Protein AF-A0A7Y2GYR6-F1 (afdb_monomer)

Secondary structure (DSSP, 8-state):
--HHHHHHHHHHHHHHHHHHHHHHHHHIIIII-THHHHHHHHHS------PPPPPPEE-TTS-EEE-----------TTS----

Mean predicted aligned error: 16.57 Å

Sequence (84 aa):
MNRRADQKFVIMGVFLLVAVIFILRLFYVQVIDDSYKLFSDENVLRKITEYPARGLMYDRNGKLVVYNEASYDLRVVPGSVELK

Solvent-accessible surface area (backbone atoms only — not comparable to full-atom values): 5654 Å² total; per-residue (Å²): 132,63,69,72,58,56,53,50,54,54,54,52,49,52,54,52,52,53,50,51,52,51,51,54,51,53,47,40,56,73,74,70,44,60,61,69,57,59,55,48,72,70,64,75,68,78,80,75,83,82,76,79,82,73,74,76,39,62,46,99,84,71,46,82,76,42,72,86,73,94,79,85,81,89,86,78,61,88,89,78,60,86,84,126

Foldseek 3Di:
DPPVVVVVVVVVVVVVVVVVVVVVVVCCCPPVNCVVVVCCVPPVDPPDDDDDADDFDADPVRHTDDHDDDDDDDDDDPVPDPPD

Radius of gyration: 33.51 Å; Cα contacts (8 Å, |Δi|>4): 24; chains: 1; bounding box: 57×42×94 Å

Structure (mmCIF, N/CA/C/O backbone):
data_AF-A0A7Y2GYR6-F1
#
_entry.id   AF-A0A7Y2GYR6-F1
#
loop_
_atom_site.group_PDB
_atom_site.id
_atom_site.type_symbol
_atom_site.label_atom_id
_atom_site.label_alt_id
_atom_site.label_comp_id
_atom_site.label_asym_id
_atom_site.label_entity_id
_atom_site.label_seq_id
_atom_site.pdbx_PDB_ins_code
_atom_site.Cartn_x
_atom_site.Cartn_y
_atom_site.Cartn_z
_atom_site.occupancy
_atom_site.B_iso_or_equiv
_atom_site.auth_seq_id
_atom_site.auth_comp_id
_atom_site.auth_asym_id
_atom_site.auth_atom_id
_atom_site.pdbx_PDB_model_num
ATOM 1 N N . MET A 1 1 ? 27.153 1.308 -49.430 1.00 52.44 1 MET A N 1
ATOM 2 C CA . MET A 1 1 ? 26.492 0.886 -48.175 1.00 52.44 1 MET A CA 1
ATOM 3 C C . MET A 1 1 ? 26.430 2.097 -47.249 1.00 52.44 1 MET A C 1
ATOM 5 O O . MET A 1 1 ? 27.475 2.606 -46.855 1.00 52.44 1 MET A O 1
ATOM 9 N N . ASN A 1 2 ? 25.241 2.668 -47.041 1.00 60.50 2 ASN A N 1
ATOM 10 C CA . ASN A 1 2 ? 25.077 3.950 -46.346 1.00 60.50 2 ASN A CA 1
ATOM 11 C C . ASN A 1 2 ? 25.106 3.743 -44.825 1.00 60.50 2 ASN A C 1
ATOM 13 O O . ASN A 1 2 ? 24.067 3.590 -44.193 1.00 60.50 2 ASN A O 1
ATOM 17 N N . ARG A 1 3 ? 26.299 3.839 -44.231 1.00 66.81 3 ARG A N 1
ATOM 18 C CA . ARG A 1 3 ? 26.560 3.642 -42.790 1.00 66.81 3 ARG A CA 1
ATOM 19 C C . ARG A 1 3 ? 25.645 4.458 -41.854 1.00 66.81 3 ARG A C 1
ATOM 21 O O . ARG A 1 3 ? 25.377 4.035 -40.738 1.00 66.81 3 ARG A O 1
ATOM 28 N N . ARG A 1 4 ? 25.130 5.608 -42.315 1.00 69.31 4 ARG A N 1
ATOM 29 C CA . ARG A 1 4 ? 24.161 6.451 -41.582 1.00 69.31 4 ARG A CA 1
ATOM 30 C C . ARG A 1 4 ? 22.731 5.898 -41.586 1.00 69.31 4 ARG A C 1
ATOM 32 O O . ARG A 1 4 ? 21.980 6.187 -40.661 1.00 69.31 4 ARG A O 1
ATOM 39 N N . ALA A 1 5 ? 22.333 5.167 -42.627 1.00 71.62 5 ALA A N 1
ATOM 40 C CA . ALA A 1 5 ? 21.021 4.527 -42.699 1.00 71.62 5 ALA A CA 1
ATOM 41 C C . ALA A 1 5 ? 20.984 3.310 -41.766 1.00 71.62 5 ALA A C 1
ATOM 43 O O . ALA A 1 5 ? 20.075 3.204 -40.949 1.00 71.62 5 ALA A O 1
ATOM 44 N N . ASP A 1 6 ? 22.036 2.488 -41.789 1.00 78.50 6 ASP A N 1
ATOM 45 C CA . ASP A 1 6 ? 22.159 1.291 -40.946 1.00 78.50 6 ASP A CA 1
ATOM 46 C C . ASP A 1 6 ? 22.096 1.636 -39.446 1.00 78.50 6 ASP A C 1
ATOM 48 O O . ASP A 1 6 ? 21.372 1.003 -38.682 1.00 78.50 6 ASP A O 1
ATOM 52 N N . GLN A 1 7 ? 22.761 2.719 -39.025 1.00 79.19 7 GLN A N 1
ATOM 53 C CA . GLN A 1 7 ? 22.700 3.216 -37.643 1.00 79.19 7 GLN A CA 1
ATOM 54 C C . GLN A 1 7 ? 21.282 3.611 -37.204 1.00 79.19 7 GLN A C 1
ATOM 56 O O . GLN A 1 7 ? 20.893 3.344 -36.069 1.00 79.19 7 GLN A O 1
ATOM 61 N N . LYS A 1 8 ? 20.489 4.222 -38.094 1.00 83.62 8 LYS A N 1
ATOM 62 C CA . LYS A 1 8 ? 19.104 4.612 -37.787 1.00 83.62 8 LYS A CA 1
ATOM 63 C C . LYS A 1 8 ? 18.203 3.393 -37.603 1.00 83.62 8 LYS A C 1
ATOM 65 O O . LYS A 1 8 ? 17.382 3.395 -36.690 1.00 83.62 8 LYS A O 1
ATOM 70 N N . PHE A 1 9 ? 18.383 2.355 -38.420 1.00 86.81 9 PHE A N 1
ATOM 71 C CA . PHE A 1 9 ? 17.629 1.106 -38.285 1.00 86.81 9 PHE A CA 1
ATOM 72 C C . PHE A 1 9 ? 17.957 0.373 -36.983 1.00 86.81 9 PHE A C 1
ATOM 74 O O . PHE A 1 9 ? 17.044 -0.100 -36.311 1.00 86.81 9 PHE A O 1
ATOM 81 N N . VAL A 1 10 ? 19.231 0.347 -36.578 1.00 89.50 10 VAL A N 1
ATOM 82 C CA . VAL A 1 10 ? 19.640 -0.248 -35.295 1.00 89.50 10 VAL A CA 1
ATOM 83 C C . VAL A 1 10 ? 19.011 0.498 -34.117 1.00 89.50 10 VAL A C 1
ATOM 85 O O . VAL A 1 10 ? 18.419 -0.131 -33.244 1.00 89.50 10 VAL A O 1
ATOM 88 N N . ILE A 1 11 ? 19.074 1.833 -34.108 1.00 91.25 11 ILE A N 1
ATOM 89 C CA . ILE A 1 11 ? 18.483 2.642 -33.030 1.00 91.25 11 ILE A CA 1
ATOM 90 C C . ILE A 1 11 ? 16.964 2.430 -32.970 1.00 91.25 11 ILE A C 1
ATOM 92 O O . ILE A 1 11 ? 16.419 2.192 -31.894 1.00 91.25 11 ILE A O 1
ATOM 96 N N . MET A 1 12 ? 16.281 2.448 -34.117 1.00 92.00 12 MET A N 1
ATOM 97 C CA . MET A 1 12 ? 14.837 2.208 -34.184 1.00 92.00 12 MET A CA 1
ATOM 98 C C . MET A 1 12 ? 14.460 0.807 -33.681 1.00 92.00 12 MET A C 1
ATOM 100 O O . MET A 1 12 ? 13.494 0.671 -32.933 1.00 92.00 12 MET A O 1
ATOM 104 N N . GLY A 1 13 ? 15.246 -0.217 -34.026 1.00 94.44 13 GLY A N 1
ATOM 105 C CA . GLY A 1 13 ? 15.045 -1.583 -33.542 1.00 94.44 13 GLY A CA 1
ATOM 106 C C . GLY A 1 13 ? 15.169 -1.698 -32.021 1.00 94.44 13 GLY A C 1
ATOM 107 O O . GLY A 1 13 ? 14.333 -2.341 -31.390 1.00 94.44 13 GLY A O 1
ATOM 108 N N . VAL A 1 14 ? 16.151 -1.021 -31.417 1.00 94.94 14 VAL A N 1
ATOM 109 C CA . VAL A 1 14 ? 16.326 -1.004 -29.954 1.00 94.94 14 VAL A CA 1
ATOM 110 C C . VAL A 1 14 ? 15.132 -0.348 -29.260 1.00 94.94 14 VAL A C 1
ATOM 112 O O . VAL A 1 14 ? 14.592 -0.915 -28.314 1.00 94.94 14 VAL A O 1
ATOM 115 N N . PHE A 1 15 ? 14.675 0.811 -29.740 1.00 95.75 15 PHE A N 1
ATOM 116 C CA . PHE A 1 15 ? 13.514 1.490 -29.153 1.00 95.75 15 PHE A CA 1
ATOM 117 C C . PHE A 1 15 ? 12.233 0.662 -29.267 1.00 95.75 15 PHE A C 1
ATOM 119 O O . PHE A 1 15 ? 11.460 0.590 -28.311 1.00 95.75 15 PHE A O 1
ATOM 126 N N . LEU A 1 16 ? 12.022 0.007 -30.410 1.00 96.25 16 LEU A N 1
ATOM 127 C CA . LEU A 1 16 ? 10.856 -0.843 -30.628 1.00 96.25 16 LEU A CA 1
ATOM 128 C C . LEU A 1 16 ? 10.891 -2.074 -29.715 1.00 96.25 16 LEU A C 1
ATOM 130 O O . LEU A 1 16 ? 9.882 -2.412 -29.102 1.00 96.25 16 LEU A O 1
ATOM 134 N N . LEU A 1 17 ? 12.061 -2.691 -29.546 1.00 96.75 17 LEU A N 1
ATOM 135 C CA . LEU A 1 17 ? 12.251 -3.810 -28.625 1.00 96.75 17 LEU A CA 1
ATOM 136 C C 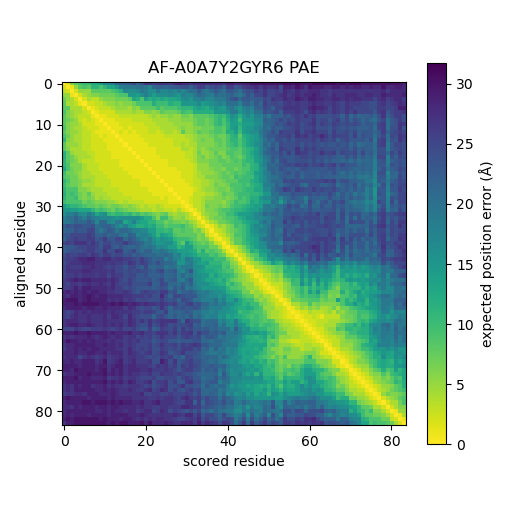. LEU A 1 17 ? 11.969 -3.401 -27.173 1.00 96.75 17 LEU A C 1
ATOM 138 O O . LEU A 1 17 ? 11.236 -4.095 -26.470 1.00 96.75 17 LEU A O 1
ATOM 142 N N . VAL A 1 18 ? 12.487 -2.252 -26.734 1.00 96.81 18 VAL A N 1
ATOM 143 C CA . VAL A 1 18 ? 12.228 -1.721 -25.387 1.00 96.81 18 VAL A CA 1
ATOM 144 C C . VAL A 1 18 ? 10.735 -1.444 -25.186 1.00 96.81 18 VAL A C 1
ATOM 146 O O . VAL A 1 18 ? 10.176 -1.832 -24.160 1.00 96.81 18 VAL A O 1
ATOM 149 N N . ALA A 1 19 ? 10.064 -0.842 -26.171 1.00 96.38 19 ALA A N 1
ATOM 150 C CA . ALA A 1 19 ? 8.625 -0.591 -26.111 1.00 96.38 19 ALA A CA 1
ATOM 151 C C . ALA A 1 19 ? 7.819 -1.893 -25.966 1.00 96.38 19 ALA A C 1
ATOM 153 O O . ALA A 1 19 ? 6.923 -1.972 -25.125 1.00 96.38 19 ALA A O 1
ATOM 154 N N . VAL A 1 20 ? 8.172 -2.938 -26.722 1.00 97.25 20 VAL A N 1
ATOM 155 C CA . VAL A 1 20 ? 7.520 -4.254 -26.627 1.00 97.25 20 VAL A CA 1
ATOM 156 C C . VAL A 1 20 ? 7.719 -4.881 -25.244 1.00 97.25 20 VAL A C 1
ATOM 158 O O . VAL A 1 20 ? 6.758 -5.395 -24.670 1.00 97.25 20 VAL A O 1
ATOM 161 N N . ILE A 1 21 ? 8.922 -4.794 -24.667 1.00 96.94 21 ILE A N 1
ATOM 162 C CA . ILE A 1 21 ? 9.188 -5.296 -23.309 1.00 96.94 21 ILE A CA 1
ATOM 163 C C . ILE A 1 21 ? 8.283 -4.604 -22.283 1.00 96.94 21 ILE A C 1
ATOM 165 O O . ILE A 1 21 ? 7.687 -5.275 -21.437 1.00 96.94 21 ILE A O 1
ATOM 169 N N . PHE A 1 22 ? 8.138 -3.279 -22.363 1.00 96.19 22 PHE A N 1
ATOM 170 C CA . PHE A 1 22 ? 7.270 -2.539 -21.445 1.00 96.19 22 PHE A CA 1
ATOM 171 C C . PHE A 1 22 ? 5.791 -2.893 -21.614 1.00 96.19 22 PHE A C 1
ATOM 173 O O . PHE A 1 22 ? 5.097 -3.054 -20.611 1.00 96.19 22 PHE A O 1
ATOM 180 N N . ILE A 1 23 ? 5.314 -3.075 -22.848 1.00 96.56 23 ILE A N 1
ATOM 181 C CA . ILE A 1 23 ? 3.931 -3.500 -23.113 1.00 96.56 23 ILE A CA 1
ATOM 182 C C . ILE A 1 23 ? 3.660 -4.872 -22.484 1.00 96.56 23 ILE A C 1
ATOM 184 O O . ILE A 1 23 ? 2.670 -5.034 -21.770 1.00 96.56 23 ILE A O 1
ATOM 188 N N . LEU A 1 24 ? 4.557 -5.841 -22.683 1.00 95.75 24 LEU A N 1
ATOM 189 C CA . LEU A 1 24 ? 4.421 -7.176 -22.093 1.00 95.75 24 LEU A CA 1
ATOM 190 C C . LEU A 1 24 ? 4.458 -7.131 -20.562 1.00 95.75 24 LEU A C 1
ATOM 192 O O . LEU A 1 24 ? 3.675 -7.816 -19.904 1.00 95.75 24 LEU A O 1
ATOM 196 N N . ARG A 1 25 ? 5.324 -6.292 -19.981 1.00 93.44 25 ARG A N 1
ATOM 197 C CA . ARG A 1 25 ? 5.402 -6.114 -18.526 1.00 93.44 25 ARG A CA 1
ATOM 198 C C . ARG A 1 25 ? 4.111 -5.527 -17.956 1.00 93.44 25 ARG A C 1
ATOM 200 O O . ARG A 1 25 ? 3.646 -6.000 -16.923 1.00 93.44 25 ARG A O 1
ATOM 207 N N . LEU A 1 26 ? 3.532 -4.528 -18.622 1.00 91.12 26 LEU A N 1
ATOM 208 C CA . LEU A 1 26 ? 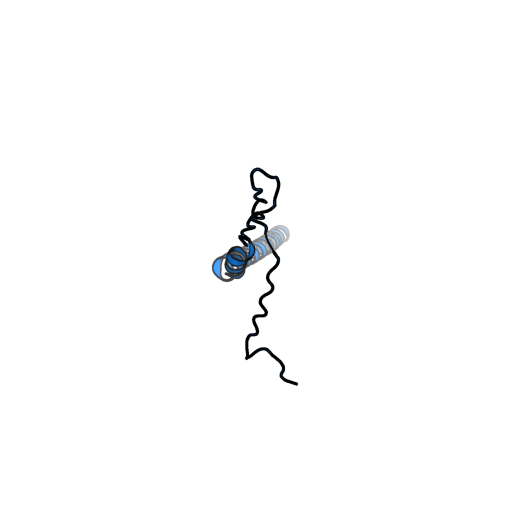2.265 -3.921 -18.209 1.00 91.12 26 LEU A CA 1
ATOM 209 C C . LEU A 1 26 ? 1.102 -4.905 -18.328 1.00 91.12 26 LEU A C 1
ATOM 211 O O . LEU A 1 26 ? 0.287 -4.980 -17.414 1.00 91.12 26 LEU A O 1
ATOM 215 N N . PHE A 1 27 ? 1.052 -5.686 -19.407 1.00 92.19 27 PHE A N 1
ATOM 216 C CA . PHE A 1 27 ? 0.041 -6.726 -19.575 1.00 92.19 27 PHE A CA 1
ATOM 217 C C . PHE A 1 27 ? 0.134 -7.789 -18.473 1.00 92.19 27 PHE A C 1
ATOM 219 O O . PHE A 1 27 ? -0.885 -8.158 -17.898 1.00 92.19 27 PHE A O 1
ATOM 226 N N . TYR A 1 28 ? 1.349 -8.225 -18.120 1.00 89.00 28 TYR A N 1
ATOM 227 C CA . TYR A 1 28 ? 1.559 -9.174 -17.025 1.00 89.00 28 TYR A CA 1
ATOM 228 C C . TYR A 1 28 ? 0.993 -8.648 -15.700 1.00 89.00 28 TYR A C 1
ATOM 230 O O . TYR A 1 28 ? 0.215 -9.342 -15.054 1.00 89.00 28 TYR A O 1
ATOM 238 N N . VAL A 1 29 ? 1.321 -7.406 -15.330 1.00 85.00 29 VAL A N 1
ATOM 239 C CA . VAL A 1 29 ? 0.856 -6.806 -14.066 1.00 85.00 29 VAL A CA 1
ATOM 240 C C . VAL A 1 29 ? -0.660 -6.578 -14.050 1.00 85.00 29 VAL A C 1
ATOM 242 O O . VAL A 1 29 ? -1.270 -6.633 -12.993 1.00 85.00 29 VAL A O 1
ATOM 245 N N . GLN A 1 30 ? -1.282 -6.308 -15.200 1.00 82.00 30 GLN A N 1
ATOM 246 C CA . GLN A 1 30 ? -2.714 -5.989 -15.255 1.00 82.00 30 GLN A CA 1
ATOM 247 C C . GLN A 1 30 ? -3.625 -7.208 -15.431 1.00 82.00 30 GLN A C 1
ATOM 249 O O . GLN A 1 30 ? -4.768 -7.166 -14.982 1.00 82.00 30 GLN A O 1
ATOM 254 N N . VAL A 1 31 ? -3.163 -8.245 -16.136 1.00 83.81 31 VAL A N 1
ATOM 255 C CA . VAL A 1 31 ? -4.006 -9.381 -16.553 1.00 83.81 31 VAL A CA 1
ATOM 256 C C . VAL A 1 31 ? -3.631 -10.679 -15.850 1.00 83.81 31 VAL A C 1
ATOM 258 O O . VAL A 1 31 ? -4.504 -11.507 -15.619 1.00 83.81 31 VAL A O 1
ATOM 261 N N . ILE A 1 32 ? -2.350 -10.882 -15.541 1.00 79.44 32 ILE A N 1
ATOM 262 C CA . ILE A 1 32 ? -1.870 -12.126 -14.924 1.00 79.44 32 ILE A CA 1
ATOM 263 C C . ILE A 1 32 ? -1.708 -11.947 -13.411 1.00 79.44 32 ILE A C 1
ATOM 265 O O . ILE A 1 32 ? -1.967 -12.876 -12.651 1.00 79.44 32 ILE A O 1
ATOM 269 N N . ASP A 1 33 ? -1.274 -10.767 -12.969 1.00 71.38 33 ASP A N 1
ATOM 270 C CA . ASP A 1 33 ? -0.989 -10.499 -11.563 1.00 71.38 33 ASP A CA 1
ATOM 271 C C . ASP A 1 33 ? -2.198 -9.898 -10.819 1.00 71.38 33 ASP A C 1
ATOM 273 O O . ASP A 1 33 ? -2.331 -8.684 -10.663 1.00 71.38 33 ASP A O 1
ATOM 277 N N . ASP A 1 34 ? -3.082 -10.761 -10.312 1.00 64.75 34 ASP A N 1
ATOM 278 C CA . ASP A 1 34 ? -4.230 -10.375 -9.468 1.00 64.75 34 ASP A CA 1
ATOM 279 C C . ASP A 1 34 ? -3.839 -9.993 -8.022 1.00 64.75 34 ASP A C 1
ATOM 281 O O . ASP A 1 34 ? -4.688 -9.587 -7.221 1.00 64.75 34 ASP A O 1
ATOM 285 N N . SER A 1 35 ? -2.549 -10.079 -7.681 1.00 64.19 35 SER A N 1
ATOM 286 C CA . SER A 1 35 ? -1.987 -9.743 -6.366 1.00 64.19 35 SER A CA 1
ATOM 287 C C . SER A 1 35 ? -2.433 -8.357 -5.884 1.00 64.19 35 SER A C 1
ATOM 289 O O . SER A 1 35 ? -2.909 -8.199 -4.760 1.00 64.19 35 SER A O 1
ATOM 291 N N . TYR A 1 36 ? -2.394 -7.349 -6.761 1.00 58.25 36 TYR A N 1
ATOM 292 C CA . TYR A 1 36 ? -2.776 -5.978 -6.406 1.00 58.25 36 TYR A CA 1
ATOM 293 C C . TYR A 1 36 ? -4.266 -5.810 -6.080 1.00 58.25 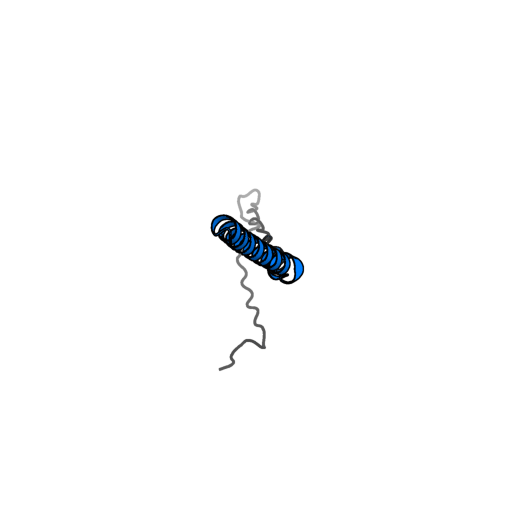36 TYR A C 1
ATOM 295 O O . TYR A 1 36 ? -4.609 -4.915 -5.306 1.00 58.25 36 TYR A O 1
ATOM 303 N N . LYS A 1 37 ? -5.153 -6.659 -6.614 1.00 57.94 37 LYS A N 1
ATOM 304 C CA . LYS A 1 37 ? -6.577 -6.655 -6.243 1.00 57.94 37 LYS A CA 1
ATOM 305 C C . LYS A 1 37 ? -6.798 -7.322 -4.886 1.00 57.94 37 LYS A C 1
ATOM 307 O O . LYS A 1 37 ? -7.440 -6.728 -4.027 1.00 57.94 37 LYS A O 1
ATOM 312 N N . LEU A 1 38 ? -6.186 -8.486 -4.661 1.00 58.47 38 LEU A N 1
ATOM 313 C CA . LEU A 1 38 ? -6.298 -9.231 -3.399 1.00 58.47 38 LEU A CA 1
ATOM 314 C C . LEU A 1 38 ? -5.746 -8.446 -2.196 1.00 58.47 38 LEU A C 1
ATOM 316 O O . LEU A 1 38 ? -6.381 -8.400 -1.145 1.00 58.47 38 LEU A O 1
ATOM 320 N N . PHE A 1 39 ? -4.614 -7.753 -2.352 1.00 58.38 39 PHE A N 1
ATOM 321 C CA . PHE A 1 39 ? -4.047 -6.945 -1.265 1.00 58.38 39 PHE A CA 1
ATOM 322 C C . PHE A 1 39 ? -4.824 -5.652 -0.982 1.00 58.38 39 PHE A C 1
ATOM 324 O O . PHE A 1 39 ? -4.786 -5.166 0.152 1.00 58.38 39 PHE A O 1
ATOM 331 N N . SER A 1 40 ? -5.524 -5.101 -1.979 1.00 55.59 40 SER A N 1
ATOM 332 C CA . SER A 1 40 ? -6.291 -3.858 -1.823 1.00 55.59 40 SER A CA 1
ATOM 333 C C . SER A 1 40 ? -7.616 -4.086 -1.094 1.00 55.59 40 SER A C 1
ATOM 335 O O . SER A 1 40 ? -7.986 -3.269 -0.251 1.00 55.59 40 SER A O 1
ATOM 337 N N . ASP A 1 41 ? -8.289 -5.211 -1.342 1.00 57.41 41 ASP A N 1
ATOM 338 C CA . ASP A 1 41 ? -9.579 -5.503 -0.707 1.00 57.41 41 ASP A CA 1
ATOM 339 C C . ASP A 1 41 ? -9.439 -5.890 0.778 1.00 57.41 41 ASP A C 1
ATOM 341 O O . ASP A 1 41 ? -10.306 -5.554 1.586 1.00 57.41 41 ASP A O 1
ATOM 345 N N . GLU A 1 42 ? -8.326 -6.515 1.181 1.00 56.72 42 GLU A N 1
ATOM 346 C CA . GLU A 1 42 ? -8.131 -6.964 2.570 1.00 56.72 42 GLU A CA 1
ATOM 347 C C . GLU A 1 42 ? -7.420 -5.942 3.482 1.00 56.72 42 GLU A C 1
ATOM 349 O O . GLU A 1 42 ? -7.605 -5.986 4.700 1.00 56.72 42 GLU A O 1
ATOM 354 N N . ASN A 1 43 ? -6.651 -4.982 2.940 1.00 58.34 43 ASN A N 1
ATOM 355 C CA . ASN A 1 43 ? -5.879 -4.026 3.759 1.00 58.34 43 ASN A CA 1
ATOM 356 C C . ASN A 1 43 ? -6.407 -2.586 3.773 1.00 58.34 43 ASN A C 1
ATOM 358 O O . ASN A 1 43 ? -6.049 -1.827 4.676 1.00 58.34 43 ASN A O 1
ATOM 362 N N . VAL A 1 44 ? -7.245 -2.171 2.818 1.00 59.34 44 VAL A N 1
ATOM 363 C CA . VAL A 1 44 ? -7.640 -0.751 2.712 1.00 59.34 44 VAL A CA 1
ATOM 364 C C . VAL A 1 44 ? -8.774 -0.379 3.673 1.00 59.34 44 VAL A C 1
ATOM 366 O O . VAL A 1 44 ? -8.885 0.781 4.068 1.00 59.34 44 VAL A O 1
ATOM 369 N N . LEU A 1 45 ? -9.593 -1.334 4.125 1.00 59.31 45 LEU A N 1
ATOM 370 C CA . LEU A 1 45 ? -10.755 -1.041 4.971 1.00 59.31 45 LEU A CA 1
ATOM 371 C C . LEU A 1 45 ? -10.848 -1.967 6.185 1.00 59.31 45 LEU A C 1
ATOM 373 O O . LEU A 1 45 ? -11.817 -2.706 6.358 1.00 59.31 45 LEU A O 1
ATOM 377 N N . ARG A 1 46 ? -9.886 -1.866 7.110 1.00 60.75 46 ARG A N 1
ATOM 378 C CA . ARG A 1 46 ? -10.070 -2.434 8.453 1.00 60.75 46 ARG A CA 1
ATOM 379 C C . ARG A 1 46 ? -11.009 -1.533 9.257 1.00 60.75 46 ARG A C 1
ATOM 381 O O . ARG A 1 46 ? -10.572 -0.681 10.027 1.00 60.75 46 ARG A O 1
ATOM 388 N N . LYS A 1 47 ? -12.320 -1.690 9.054 1.00 60.66 47 LYS A N 1
ATOM 389 C CA . LYS A 1 47 ? -13.347 -0.954 9.803 1.00 60.66 47 LYS A CA 1
ATOM 3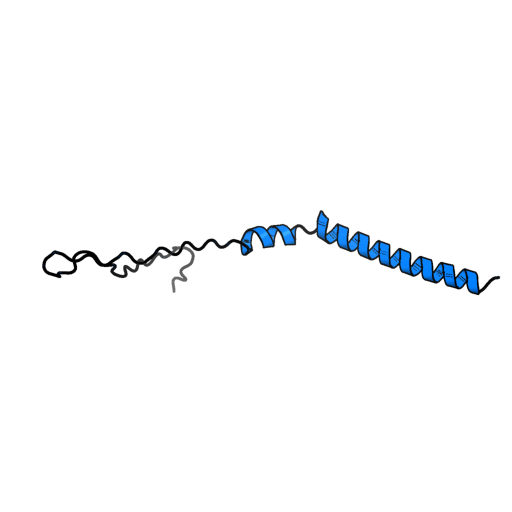90 C C . LYS A 1 47 ? -13.367 -1.443 11.256 1.00 6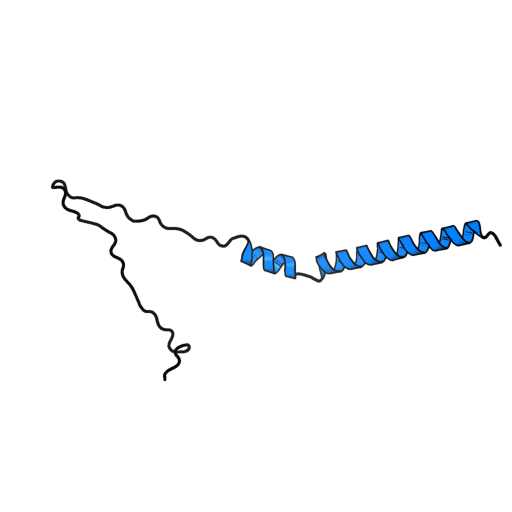0.66 47 LYS A C 1
ATOM 392 O O . LYS A 1 47 ? -14.112 -2.352 11.607 1.00 60.66 47 LYS A O 1
ATOM 397 N N . ILE A 1 48 ? -12.516 -0.863 12.099 1.00 70.94 48 ILE A N 1
ATOM 398 C CA . ILE A 1 48 ? -12.557 -1.077 13.546 1.00 70.94 48 ILE A CA 1
ATOM 399 C C . ILE A 1 48 ? -13.649 -0.157 14.088 1.00 70.94 48 ILE A C 1
ATOM 401 O O . ILE A 1 48 ? -13.501 1.062 14.097 1.00 70.94 48 ILE A O 1
ATOM 405 N N . THR A 1 49 ? -14.781 -0.728 14.486 1.00 67.31 49 THR A N 1
ATOM 406 C CA . THR A 1 49 ? -15.821 0.027 15.187 1.00 67.31 49 THR A CA 1
ATOM 407 C C . THR A 1 49 ? -15.367 0.268 16.624 1.00 67.31 49 THR A C 1
ATOM 409 O O . THR A 1 49 ? -15.410 -0.644 17.446 1.00 67.31 49 THR A O 1
ATOM 412 N N . GLU A 1 50 ? -14.930 1.490 16.931 1.00 71.88 50 GLU A N 1
ATOM 413 C CA . GLU A 1 50 ? -14.730 1.924 18.314 1.00 71.88 50 GLU A CA 1
ATOM 414 C C . GLU A 1 50 ? -16.079 2.295 18.930 1.00 71.88 50 GLU A C 1
ATOM 416 O O . GLU A 1 50 ? -16.739 3.251 18.519 1.00 71.88 50 GLU A O 1
ATOM 421 N N . TYR A 1 51 ? -16.513 1.509 19.913 1.00 72.75 51 TYR A N 1
ATOM 422 C CA . TYR A 1 51 ? -17.693 1.836 20.702 1.00 72.75 51 TYR A CA 1
ATOM 423 C C . TYR A 1 51 ? -17.300 2.829 21.803 1.00 72.75 51 TYR A C 1
ATOM 425 O O . TYR A 1 51 ? -16.343 2.566 22.534 1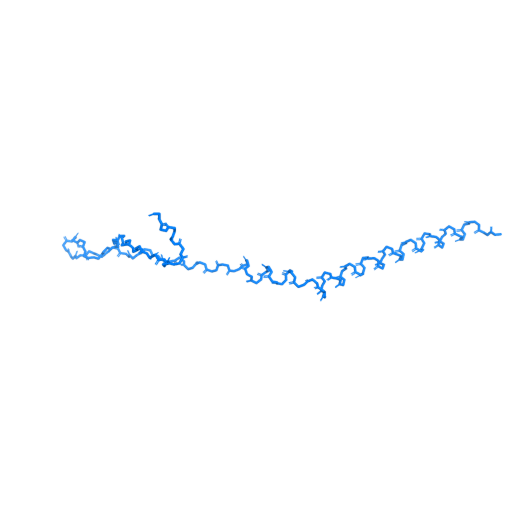.00 72.75 51 TYR A O 1
ATOM 433 N N . PRO A 1 52 ? -18.023 3.950 21.969 1.00 71.31 52 PRO A N 1
ATOM 434 C CA . PRO A 1 52 ? -17.735 4.892 23.040 1.00 71.31 52 PRO A CA 1
ATOM 435 C C . PRO A 1 52 ? -18.000 4.253 24.408 1.00 71.31 52 PRO A C 1
ATOM 437 O O . PRO A 1 52 ? -18.892 3.413 24.566 1.00 71.31 52 PRO A O 1
ATOM 440 N N . ALA A 1 53 ? -17.246 4.684 25.420 1.00 68.19 53 ALA A N 1
ATOM 441 C CA . ALA A 1 53 ? -17.505 4.291 26.798 1.00 68.19 53 ALA A CA 1
ATOM 442 C C . ALA A 1 53 ? -18.933 4.696 27.214 1.00 68.19 53 ALA A C 1
ATOM 444 O O . ALA A 1 53 ? -19.400 5.796 26.911 1.00 68.19 53 ALA A O 1
ATOM 445 N N . ARG A 1 54 ? -19.635 3.797 27.914 1.00 75.81 54 ARG A N 1
ATOM 446 C CA . ARG A 1 54 ? -20.982 4.059 28.438 1.00 75.81 54 ARG A CA 1
ATOM 447 C C . ARG A 1 54 ? -20.902 5.186 29.475 1.00 75.81 54 ARG A C 1
ATOM 449 O O . ARG A 1 54 ? -20.065 5.126 30.372 1.00 75.81 54 ARG A O 1
ATOM 456 N N . GLY A 1 55 ? -21.752 6.205 29.345 1.00 75.75 55 GLY A N 1
ATOM 457 C CA . GLY A 1 55 ? -21.786 7.330 30.282 1.00 75.75 55 GLY A CA 1
ATOM 458 C C . GLY A 1 55 ? -22.105 6.884 31.712 1.00 75.75 55 GLY A C 1
ATOM 459 O O . GLY A 1 55 ? -22.862 5.935 31.918 1.00 75.75 55 GLY A O 1
ATOM 460 N N . LEU A 1 56 ? -21.528 7.581 32.691 1.00 78.19 56 LEU A N 1
ATOM 461 C CA . LEU A 1 56 ? -21.817 7.372 34.109 1.00 78.19 56 LEU A CA 1
ATOM 462 C C . LEU A 1 56 ? -23.208 7.937 34.421 1.00 78.19 56 LEU A C 1
ATOM 464 O O . LEU A 1 56 ? -23.473 9.108 34.148 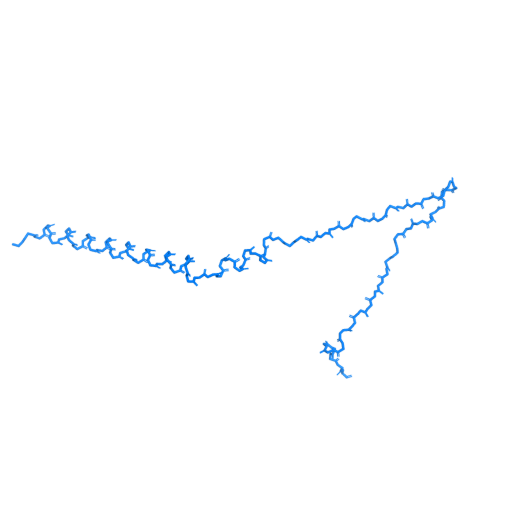1.00 78.19 56 LEU A O 1
ATOM 468 N N . MET A 1 57 ? -24.099 7.118 34.983 1.00 79.94 57 MET A N 1
ATOM 469 C CA . MET A 1 57 ? -25.423 7.572 35.422 1.00 79.94 57 MET A CA 1
ATOM 470 C C . MET A 1 57 ? -25.460 7.695 36.943 1.00 79.94 57 MET A C 1
ATOM 472 O O . MET A 1 57 ? -25.108 6.753 37.658 1.00 79.94 57 MET A O 1
ATOM 476 N N . TYR A 1 58 ? -25.925 8.849 37.420 1.00 84.56 58 TYR A N 1
ATOM 477 C CA . TYR A 1 58 ? -26.082 9.164 38.836 1.00 84.56 58 TYR A CA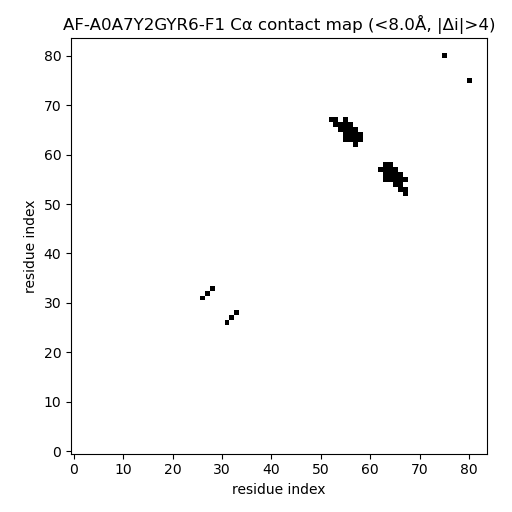 1
ATOM 478 C C . TYR A 1 58 ? -27.566 9.292 39.186 1.00 84.56 58 TYR A C 1
ATOM 480 O O . TYR A 1 58 ? -28.354 9.815 38.398 1.00 84.56 58 TYR A O 1
ATOM 488 N N . ASP A 1 59 ? -27.943 8.836 40.375 1.00 83.31 59 ASP A N 1
ATOM 489 C CA . ASP A 1 59 ? -29.244 9.145 40.968 1.00 83.31 59 ASP A CA 1
ATOM 490 C C . ASP A 1 59 ? -29.301 10.625 41.406 1.00 83.31 59 ASP A C 1
ATOM 492 O O . ASP A 1 59 ? -28.270 11.291 41.538 1.00 83.31 59 ASP A O 1
ATOM 496 N N . ARG A 1 60 ? -30.497 11.144 41.705 1.00 89.12 60 ARG A N 1
ATOM 497 C CA . ARG A 1 60 ? -30.752 12.520 42.183 1.00 89.12 60 ARG A CA 1
ATOM 498 C C . ARG A 1 60 ? -29.937 12.905 43.423 1.00 89.12 60 ARG A C 1
ATOM 500 O O . ARG A 1 60 ? -29.719 14.084 43.669 1.00 89.12 60 ARG A O 1
ATOM 507 N N . ASN A 1 61 ? -29.480 11.910 44.179 1.00 86.88 61 ASN A N 1
ATOM 508 C CA . ASN A 1 61 ? -28.654 12.062 45.376 1.00 86.88 61 ASN A CA 1
ATOM 509 C C . ASN A 1 61 ? -27.140 11.965 45.090 1.00 86.88 61 ASN A C 1
ATOM 511 O O . ASN A 1 61 ? -26.353 11.780 46.014 1.00 86.88 61 ASN A O 1
ATOM 515 N N . GLY A 1 62 ? -26.718 12.009 43.821 1.00 81.31 62 GLY A N 1
ATOM 516 C CA . GLY A 1 62 ? -25.306 11.941 43.422 1.00 81.31 62 GLY A CA 1
ATOM 517 C C . GLY A 1 62 ? -24.672 10.550 43.543 1.00 81.31 62 GLY A C 1
ATOM 518 O O . GLY A 1 62 ? -23.461 10.408 43.386 1.00 81.31 62 GLY A O 1
ATOM 519 N N . LYS A 1 63 ? -25.465 9.504 43.810 1.00 83.38 63 LYS A N 1
ATOM 520 C CA . LYS A 1 63 ? -24.978 8.122 43.900 1.00 83.38 63 LYS A CA 1
ATOM 521 C C . LYS A 1 63 ? -24.811 7.528 42.503 1.00 83.38 63 LYS A C 1
ATOM 523 O O . LYS A 1 63 ? -25.746 7.573 41.711 1.00 83.38 63 LYS A O 1
ATOM 528 N N . LEU A 1 64 ? -23.647 6.948 42.216 1.00 79.88 64 LEU A N 1
ATOM 529 C CA . LEU A 1 64 ? -23.371 6.252 40.958 1.00 79.88 64 LEU A CA 1
ATOM 530 C C . LEU A 1 64 ? -24.223 4.972 40.862 1.00 79.88 64 LEU A C 1
ATOM 532 O O . LEU A 1 64 ? -24.176 4.137 41.766 1.00 79.88 64 LEU A O 1
ATOM 536 N N . VAL A 1 65 ? -25.011 4.834 39.793 1.00 78.44 65 VAL A N 1
ATOM 537 C CA . VAL A 1 65 ? -25.941 3.703 39.585 1.00 78.44 65 VAL A CA 1
ATOM 538 C C . VAL A 1 65 ? -25.515 2.825 38.411 1.00 78.44 65 VAL A C 1
ATOM 540 O O . VAL A 1 65 ? -25.648 1.608 38.484 1.00 78.44 65 VAL A O 1
ATOM 543 N N . VAL A 1 66 ? -24.985 3.418 37.338 1.00 73.69 66 VAL A N 1
ATOM 544 C CA . VAL A 1 66 ? -24.512 2.676 36.159 1.00 73.69 66 VAL A CA 1
ATOM 545 C C . VAL A 1 66 ? -23.112 3.149 35.803 1.00 73.69 66 VAL A C 1
ATOM 547 O O . VAL A 1 66 ? -22.902 4.331 35.527 1.00 73.69 66 VAL A O 1
ATOM 550 N N . TYR A 1 67 ? -22.168 2.214 35.798 1.00 74.31 67 TYR A N 1
ATOM 551 C CA . TYR A 1 67 ? -20.793 2.411 35.355 1.00 74.31 67 TYR A CA 1
ATOM 552 C C . TYR A 1 67 ? -20.299 1.167 34.613 1.00 74.31 67 TYR A C 1
ATOM 554 O O . TYR A 1 67 ? -20.900 0.096 34.703 1.00 74.31 67 TYR A O 1
ATOM 562 N N . ASN A 1 68 ? -19.233 1.326 33.830 1.00 72.62 68 ASN A N 1
ATOM 563 C CA . ASN A 1 68 ? -18.563 0.205 33.183 1.00 72.62 68 ASN A CA 1
ATOM 564 C C . ASN A 1 68 ? -17.536 -0.393 34.155 1.00 72.62 68 ASN A C 1
ATOM 566 O O . ASN A 1 68 ? -16.660 0.328 34.630 1.00 72.62 68 ASN A O 1
ATOM 570 N N . GLU A 1 69 ? -17.643 -1.687 34.434 1.00 76.00 69 GLU A N 1
ATOM 571 C CA . GLU A 1 69 ? -16.636 -2.457 35.160 1.00 76.00 69 GLU A CA 1
ATOM 572 C C . GLU A 1 69 ? -15.954 -3.412 34.178 1.00 76.00 69 GLU A C 1
ATOM 574 O O . GLU A 1 69 ? -16.622 -4.092 33.396 1.00 76.00 69 GLU A O 1
ATOM 579 N N . ALA A 1 70 ? -14.620 -3.443 34.184 1.00 70.44 70 ALA A N 1
ATOM 580 C CA . ALA A 1 70 ? -13.859 -4.289 33.275 1.00 70.44 70 ALA A CA 1
ATOM 581 C C . ALA A 1 70 ? -14.076 -5.767 33.632 1.00 70.44 70 ALA A C 1
ATOM 583 O O . ALA A 1 70 ? -13.539 -6.265 34.618 1.00 70.44 70 ALA A O 1
ATOM 584 N N . SER A 1 71 ? -14.868 -6.467 32.821 1.00 74.62 71 SER A N 1
ATOM 585 C CA . SER A 1 71 ? -15.061 -7.911 32.929 1.00 74.62 71 SER A CA 1
ATOM 586 C C . SER A 1 71 ? -14.094 -8.621 31.986 1.00 74.62 71 SER A C 1
ATOM 588 O O . SER A 1 71 ? -14.101 -8.380 30.778 1.00 74.62 71 SER A O 1
ATOM 590 N N . TYR A 1 72 ? -13.241 -9.474 32.549 1.00 76.62 72 TYR A N 1
ATOM 591 C CA . TYR A 1 72 ? -12.284 -10.276 31.796 1.00 76.62 72 TYR A CA 1
ATOM 592 C C . TYR A 1 72 ? -12.835 -11.692 31.640 1.00 76.62 72 TYR A C 1
ATOM 594 O O . TYR A 1 72 ? -13.046 -12.387 32.631 1.00 76.62 72 TYR A O 1
ATOM 602 N N . ASP A 1 73 ? -13.047 -12.114 30.396 1.00 74.88 73 ASP A N 1
ATOM 603 C CA . ASP A 1 73 ? -13.415 -13.487 30.054 1.00 74.88 73 ASP A CA 1
ATOM 604 C C . ASP A 1 73 ? -12.221 -14.180 29.385 1.00 74.88 73 ASP A C 1
ATOM 606 O O . ASP A 1 73 ? -11.681 -13.692 28.385 1.00 74.88 73 ASP A O 1
ATOM 610 N N . LEU A 1 74 ? -11.779 -15.300 29.958 1.00 74.19 74 LEU A N 1
ATOM 611 C CA . LEU A 1 74 ? -10.641 -16.066 29.460 1.00 74.19 74 LEU A CA 1
ATOM 612 C C . LEU A 1 74 ? -11.150 -17.160 28.519 1.00 74.19 74 LEU A C 1
ATOM 614 O O . LEU A 1 74 ? -11.495 -18.262 28.942 1.00 74.19 74 LEU A O 1
ATOM 618 N N . ARG A 1 75 ? -11.180 -16.865 27.219 1.00 75.06 75 ARG A N 1
ATOM 619 C CA . ARG A 1 75 ? -11.547 -17.854 26.200 1.00 75.06 75 ARG A CA 1
ATOM 620 C C . ARG A 1 75 ? -10.314 -18.586 25.698 1.00 75.06 75 ARG A C 1
ATOM 622 O O . ARG A 1 75 ? -9.450 -18.003 25.050 1.00 75.06 75 ARG A O 1
ATOM 629 N N . VAL A 1 76 ? -10.264 -19.879 25.991 1.00 77.06 76 VAL A N 1
ATOM 630 C CA . VAL A 1 76 ? -9.207 -20.788 25.552 1.00 77.06 76 VAL A CA 1
ATOM 631 C C . VAL A 1 76 ? -9.751 -21.655 24.424 1.00 77.06 76 VAL A C 1
ATOM 633 O O . VAL A 1 76 ? -10.827 -22.238 24.548 1.00 77.06 76 VAL A O 1
ATOM 636 N N . VAL A 1 77 ? -9.012 -21.746 23.319 1.00 80.88 77 VAL A N 1
ATOM 637 C CA . VAL A 1 77 ? -9.309 -22.695 22.243 1.00 80.88 77 VAL A CA 1
ATOM 638 C C . VAL A 1 77 ? -8.590 -24.004 22.586 1.00 80.88 77 VAL A C 1
ATOM 640 O O . VAL A 1 77 ? -7.360 -24.007 22.611 1.00 80.88 77 VAL A O 1
ATOM 643 N N . PRO A 1 78 ? -9.305 -25.117 22.847 1.00 72.75 78 PRO A N 1
ATOM 644 C CA . PRO A 1 78 ? -8.698 -26.349 23.366 1.00 72.75 78 PRO A CA 1
ATOM 645 C C . PRO A 1 78 ? -7.605 -26.972 22.480 1.00 72.75 78 PRO A C 1
ATOM 647 O O . PRO A 1 78 ? -6.874 -27.834 22.946 1.00 72.75 78 PRO A O 1
ATOM 650 N N . GLY A 1 79 ? -7.490 -26.553 21.213 1.00 71.81 79 GLY A N 1
ATOM 651 C CA . GLY A 1 79 ? -6.509 -27.062 20.246 1.00 71.81 79 GLY A CA 1
ATOM 652 C C . GLY A 1 79 ? -5.218 -26.246 20.103 1.00 71.81 79 GLY A C 1
ATOM 653 O O . GLY A 1 79 ? -4.340 -26.662 19.356 1.00 71.81 79 GLY A O 1
ATOM 654 N N . SER A 1 80 ? -5.091 -25.098 20.773 1.00 61.09 80 SER A N 1
ATOM 655 C CA . SER A 1 80 ? -3.901 -24.224 20.709 1.00 61.09 80 SER A CA 1
ATOM 656 C C . SER A 1 80 ? -3.254 -23.990 22.075 1.00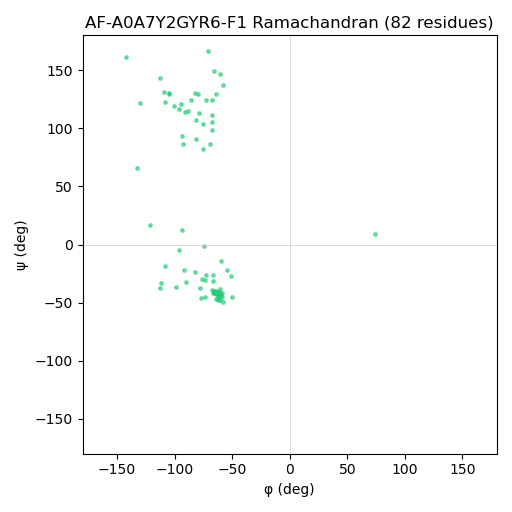 61.09 80 SER A C 1
ATOM 658 O O . SER A 1 80 ? -2.445 -23.080 22.247 1.00 61.09 80 SER A O 1
ATOM 660 N N . VAL A 1 81 ? -3.594 -24.837 23.046 1.00 67.25 81 VAL A N 1
ATOM 661 C CA . VAL A 1 81 ? -2.938 -24.879 24.351 1.00 67.25 81 VAL A CA 1
ATOM 662 C C . VAL A 1 81 ? -1.878 -25.969 24.299 1.00 67.25 81 VAL A C 1
ATOM 664 O O . VAL A 1 81 ? -2.209 -27.142 24.133 1.00 67.25 81 VAL A O 1
ATOM 667 N N . GLU A 1 82 ? -0.607 -25.604 24.453 1.00 67.69 82 GLU A N 1
ATOM 668 C CA . GLU A 1 82 ? 0.407 -26.584 24.840 1.00 67.69 82 GLU A CA 1
ATOM 669 C C . GLU A 1 82 ? 0.103 -27.012 26.278 1.00 67.69 82 GLU A C 1
ATOM 671 O O . GLU A 1 82 ? 0.398 -26.305 27.243 1.00 67.69 82 GLU A O 1
ATOM 676 N N . LEU A 1 83 ? -0.557 -28.162 26.412 1.00 65.62 83 LEU A N 1
ATOM 677 C CA . LEU A 1 83 ? -0.634 -28.876 27.677 1.00 65.62 83 LEU A CA 1
ATOM 678 C C . LEU A 1 83 ? 0.780 -29.377 27.987 1.00 65.62 83 LEU A C 1
ATOM 680 O O . LEU A 1 83 ? 1.309 -30.218 27.260 1.00 65.62 83 LEU A O 1
ATOM 684 N N . LYS A 1 84 ? 1.395 -28.812 29.025 1.00 58.25 84 LYS A N 1
ATOM 685 C CA . LYS A 1 84 ? 2.671 -29.279 29.567 1.00 58.25 84 LYS A CA 1
ATOM 686 C C . LYS A 1 84 ? 2.441 -30.278 30.692 1.00 58.25 84 LYS A C 1
ATOM 688 O O . LYS A 1 84 ? 1.490 -30.053 31.474 1.00 58.25 84 LYS A O 1
#

pLDDT: mean 76.63, std 12.67, range [52.44, 97.25]